Protein AF-A0A2V7H8J6-F1 (afdb_monomer)

Solvent-accessible surface area (backbone atoms only — not comparable to full-atom values): 4009 Å² total; per-residue (Å²): 135,85,77,82,84,61,97,79,64,78,86,68,90,64,100,39,78,85,33,72,66,42,47,52,51,63,76,62,55,68,32,82,67,40,77,45,79,40,78,72,33,77,92,34,62,67,54,49,58,43,36,76,36,37,28,45,66,46,74,41,68,135

Radius of gyration: 12.83 Å; Cα contacts (8 Å, |Δi|>4): 73; chains: 1; bounding box: 39×28×22 Å

Sequence (62 aa):
MMAPVSIGSRYTLKDDPYSSHSVILDWLGDGRGRRLLDVGAADGLLSRLLTERGWKVTGLEA

Mean predicted aligned error: 7.12 Å

Foldseek 3Di:
DDDDDDPPDDDDDDPDCPDPLNVVCVVCAAQCAPEDEAEQCPVVPSVVVNVVSNYHYDYDHD

pLDDT: mean 85.82, std 16.82, range [40.34, 98.56]

Structure (mmCIF, N/CA/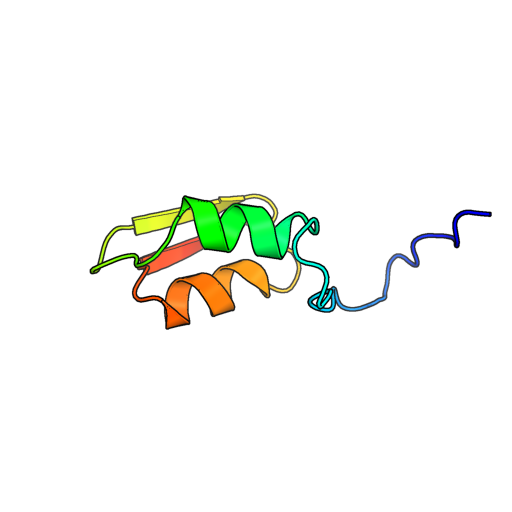C/O back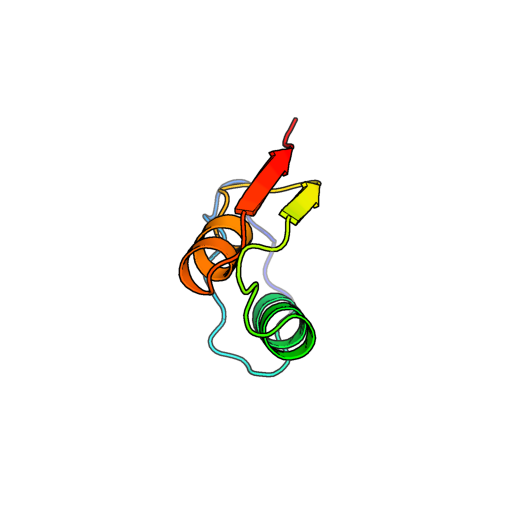bone):
data_AF-A0A2V7H8J6-F1
#
_entry.id   AF-A0A2V7H8J6-F1
#
loop_
_atom_site.group_PDB
_atom_site.id
_atom_site.type_symbol
_atom_site.label_atom_id
_atom_site.label_alt_id
_atom_site.label_comp_id
_atom_site.label_asym_id
_atom_site.label_entity_id
_atom_site.label_seq_id
_atom_site.pdbx_PDB_ins_code
_atom_site.Cartn_x
_atom_site.Cartn_y
_atom_site.Cartn_z
_atom_site.occupancy
_atom_site.B_iso_or_equiv
_atom_site.auth_seq_id
_atom_site.auth_comp_id
_atom_site.auth_asym_id
_atom_site.auth_atom_id
_atom_site.pdbx_PDB_model_num
ATOM 1 N N . MET A 1 1 ? 30.368 6.206 -5.462 1.00 40.34 1 MET A N 1
ATOM 2 C CA . MET A 1 1 ? 30.088 7.580 -4.991 1.00 40.34 1 MET A CA 1
ATOM 3 C C . MET A 1 1 ? 28.586 7.666 -4.757 1.00 40.34 1 MET A C 1
ATOM 5 O O . MET A 1 1 ? 27.845 7.500 -5.715 1.00 40.34 1 MET A O 1
ATOM 9 N N . MET A 1 2 ? 28.128 7.762 -3.506 1.00 43.03 2 MET A N 1
ATOM 10 C CA . MET A 1 2 ? 26.694 7.813 -3.184 1.00 43.03 2 MET A CA 1
ATOM 11 C C . MET A 1 2 ? 26.222 9.265 -3.319 1.00 43.03 2 MET A C 1
ATOM 13 O O . MET A 1 2 ? 26.828 10.153 -2.724 1.00 43.03 2 MET A O 1
ATOM 17 N N . ALA A 1 3 ? 25.213 9.515 -4.155 1.00 53.00 3 ALA A N 1
ATOM 18 C CA . ALA A 1 3 ? 24.656 10.853 -4.335 1.00 53.00 3 ALA A CA 1
ATOM 19 C C . ALA A 1 3 ? 23.931 11.307 -3.051 1.00 53.00 3 ALA A C 1
ATOM 21 O O . ALA A 1 3 ? 23.328 10.468 -2.374 1.00 53.00 3 ALA A O 1
ATOM 22 N N . PRO A 1 4 ? 23.985 12.604 -2.697 1.00 47.59 4 PRO A N 1
ATOM 23 C CA . PRO A 1 4 ? 23.308 13.120 -1.514 1.00 47.59 4 PRO A CA 1
ATOM 24 C C . PRO A 1 4 ? 21.794 12.908 -1.631 1.00 47.59 4 PRO A C 1
ATOM 26 O O . PRO A 1 4 ? 21.190 13.197 -2.665 1.00 47.59 4 PRO A O 1
ATOM 29 N N . VAL A 1 5 ? 21.178 12.402 -0.562 1.00 54.53 5 VAL A N 1
ATOM 30 C CA . VAL A 1 5 ? 19.720 12.291 -0.456 1.00 54.53 5 VAL A CA 1
ATOM 31 C C . VAL A 1 5 ? 19.166 13.706 -0.308 1.00 54.53 5 VAL A C 1
ATOM 33 O O . VAL A 1 5 ? 19.367 14.356 0.715 1.00 54.53 5 VAL A O 1
ATOM 36 N N . SER A 1 6 ? 18.516 14.209 -1.355 1.00 53.62 6 SER A N 1
ATOM 37 C CA . SER A 1 6 ? 17.888 15.528 -1.329 1.00 53.62 6 SER A CA 1
ATOM 38 C C . SER A 1 6 ? 16.579 15.445 -0.545 1.00 53.62 6 SER A C 1
ATOM 40 O O . SER A 1 6 ? 15.680 14.698 -0.929 1.00 53.62 6 SER A O 1
ATOM 42 N N . ILE A 1 7 ? 16.466 16.228 0.531 1.00 54.41 7 ILE A N 1
ATOM 43 C CA . ILE A 1 7 ? 15.332 16.254 1.481 1.00 54.41 7 ILE A CA 1
ATOM 44 C C . ILE A 1 7 ? 14.005 16.743 0.840 1.00 54.41 7 ILE A C 1
ATOM 46 O O . ILE A 1 7 ? 12.982 16.842 1.503 1.00 54.41 7 ILE A O 1
ATOM 50 N N . GLY A 1 8 ? 13.972 16.986 -0.474 1.00 54.03 8 GLY A N 1
ATOM 51 C CA . GLY A 1 8 ? 12.766 17.384 -1.213 1.00 54.03 8 GLY A CA 1
ATOM 52 C C . GLY A 1 8 ? 12.420 16.527 -2.433 1.00 54.03 8 GLY A C 1
ATOM 53 O O . GLY A 1 8 ? 11.505 16.884 -3.172 1.00 54.03 8 GLY A O 1
ATOM 54 N N . SER A 1 9 ? 13.139 15.432 -2.702 1.00 59.69 9 SER A N 1
ATOM 55 C CA . SER A 1 9 ? 12.803 14.578 -3.847 1.00 59.69 9 SER A CA 1
ATOM 56 C C . SER A 1 9 ? 11.666 13.631 -3.477 1.00 59.69 9 SER A C 1
ATOM 58 O O . SER A 1 9 ? 11.830 12.816 -2.573 1.00 59.69 9 SER A O 1
ATOM 60 N N . ARG A 1 10 ? 10.542 13.699 -4.207 1.00 61.69 10 ARG A N 1
ATOM 61 C CA . ARG A 1 10 ? 9.469 12.691 -4.128 1.00 61.69 10 ARG A CA 1
ATOM 62 C C . ARG A 1 10 ? 10.069 11.294 -4.234 1.00 61.69 10 ARG A C 1
ATOM 64 O O . ARG A 1 10 ? 10.912 11.053 -5.112 1.00 61.69 10 ARG A O 1
ATOM 71 N N . TYR A 1 11 ? 9.658 10.394 -3.346 1.00 62.94 11 TYR A N 1
ATOM 72 C CA . TYR A 1 11 ? 10.177 9.038 -3.378 1.00 62.94 11 TYR A CA 1
ATOM 73 C C . TYR A 1 11 ? 9.626 8.381 -4.639 1.00 62.94 11 TYR A C 1
ATOM 75 O O . TYR A 1 11 ? 8.423 8.349 -4.874 1.00 62.94 11 TYR A O 1
ATOM 83 N N . THR A 1 12 ? 10.518 7.941 -5.519 1.00 69.56 12 THR A N 1
ATOM 84 C CA . THR A 1 12 ? 10.120 7.308 -6.778 1.00 69.56 12 THR A CA 1
ATOM 85 C C . THR A 1 12 ? 10.334 5.812 -6.645 1.00 69.56 12 THR A C 1
ATOM 87 O O . THR A 1 12 ? 11.350 5.380 -6.089 1.00 69.56 12 THR A O 1
ATOM 90 N N . LEU A 1 13 ? 9.387 5.020 -7.151 1.00 71.75 13 LEU A N 1
ATOM 91 C CA . LEU A 1 13 ? 9.542 3.573 -7.211 1.00 71.75 13 LEU A CA 1
ATOM 92 C C . LEU A 1 13 ? 10.784 3.256 -8.051 1.00 71.75 13 LEU A C 1
ATOM 94 O O . LEU A 1 13 ? 10.874 3.644 -9.215 1.00 71.75 13 LEU A O 1
ATOM 98 N N . LYS A 1 14 ? 11.757 2.581 -7.441 1.00 75.12 14 LYS A N 1
ATOM 99 C CA . LYS A 1 14 ? 12.917 2.059 -8.159 1.00 75.12 14 LYS A CA 1
ATOM 100 C C . LYS A 1 14 ? 12.492 0.751 -8.809 1.00 75.12 14 LYS A C 1
ATOM 102 O O . LYS A 1 14 ? 12.075 -0.156 -8.093 1.00 75.12 14 LYS A O 1
ATOM 107 N N . ASP A 1 15 ? 12.622 0.657 -10.128 1.00 71.69 15 ASP A N 1
ATOM 108 C CA . ASP A 1 15 ? 12.409 -0.584 -10.885 1.00 71.69 15 ASP A CA 1
ATOM 109 C C . ASP A 1 15 ? 13.613 -1.529 -10.710 1.00 71.69 15 ASP A C 1
ATOM 111 O O . ASP A 1 15 ? 14.345 -1.862 -11.636 1.00 71.69 15 ASP A O 1
ATOM 115 N N . ASP A 1 16 ? 13.895 -1.847 -9.448 1.00 82.75 16 ASP A N 1
ATOM 116 C CA . ASP A 1 16 ? 14.959 -2.733 -8.999 1.00 82.75 16 ASP A CA 1
ATOM 117 C C . ASP A 1 16 ? 14.304 -3.808 -8.120 1.00 82.75 16 ASP A C 1
ATOM 119 O O . ASP A 1 16 ? 13.669 -3.459 -7.111 1.00 82.75 16 ASP A O 1
ATOM 123 N N . PRO A 1 17 ? 14.417 -5.104 -8.469 1.00 78.00 17 PRO A N 1
ATOM 124 C CA . PRO A 1 17 ? 13.821 -6.189 -7.693 1.00 78.00 17 PRO A CA 1
ATOM 125 C C . PRO A 1 17 ? 14.378 -6.278 -6.265 1.00 78.00 17 PRO A C 1
ATOM 127 O O . PRO A 1 17 ? 13.708 -6.816 -5.388 1.00 78.00 17 PRO A O 1
ATOM 130 N N . TYR A 1 18 ? 15.556 -5.708 -6.006 1.00 86.12 18 TYR A N 1
ATOM 131 C CA . TYR A 1 18 ? 16.185 -5.670 -4.687 1.00 86.12 18 TYR A CA 1
ATOM 132 C C . TYR A 1 18 ? 15.926 -4.361 -3.933 1.00 86.12 18 TYR A C 1
ATOM 134 O O . TYR A 1 18 ? 16.464 -4.153 -2.842 1.00 86.12 18 TYR A O 1
ATOM 142 N N . SER A 1 19 ? 15.090 -3.467 -4.474 1.00 89.12 19 SER A N 1
ATOM 143 C CA . SER A 1 19 ? 14.645 -2.293 -3.729 1.00 89.12 19 SER A CA 1
ATOM 144 C C . SER A 1 19 ? 13.758 -2.698 -2.550 1.00 89.12 19 SER A C 1
ATOM 146 O O . SER A 1 19 ? 13.011 -3.676 -2.616 1.00 89.12 19 SER A O 1
ATOM 148 N N . SER A 1 20 ? 13.784 -1.904 -1.476 1.00 87.88 20 SER A N 1
ATOM 149 C CA . SER A 1 20 ? 12.919 -2.127 -0.310 1.00 87.88 20 SER A CA 1
ATOM 150 C C . SER A 1 20 ? 11.438 -2.213 -0.688 1.00 87.88 20 SER A C 1
ATOM 152 O O . SER A 1 20 ? 10.731 -3.070 -0.170 1.00 87.88 20 SER A O 1
ATOM 154 N N . HIS A 1 21 ? 10.977 -1.382 -1.628 1.00 89.94 21 HIS A N 1
ATOM 155 C CA . HIS A 1 21 ? 9.593 -1.393 -2.103 1.00 89.94 21 HIS A CA 1
ATOM 156 C C . HIS A 1 21 ? 9.253 -2.719 -2.783 1.00 89.94 21 HIS A C 1
ATOM 158 O O . HIS A 1 21 ? 8.252 -3.338 -2.435 1.00 89.94 21 HIS A O 1
ATOM 164 N N . SER A 1 22 ? 10.097 -3.171 -3.712 1.00 89.69 22 SER A N 1
ATOM 165 C CA . SER A 1 22 ? 9.892 -4.421 -4.449 1.00 89.69 22 SER A CA 1
ATOM 166 C C . SER A 1 22 ? 9.837 -5.625 -3.510 1.00 89.69 22 SER A C 1
ATOM 168 O O . SER A 1 22 ? 8.903 -6.418 -3.595 1.00 89.69 22 SER A O 1
ATOM 170 N N . VAL A 1 23 ? 10.776 -5.713 -2.563 1.00 93.88 23 VAL A N 1
ATOM 171 C CA . VAL A 1 23 ? 10.841 -6.806 -1.581 1.00 93.88 23 VAL A CA 1
ATOM 172 C C . VAL A 1 23 ? 9.620 -6.808 -0.660 1.00 93.88 23 VAL A C 1
ATOM 174 O O . VAL A 1 23 ? 8.995 -7.848 -0.471 1.00 93.88 23 VAL A O 1
ATOM 177 N N . ILE A 1 24 ? 9.231 -5.649 -0.118 1.00 94.44 24 ILE A N 1
ATOM 178 C CA . ILE A 1 24 ? 8.047 -5.544 0.750 1.00 94.44 24 ILE A CA 1
ATOM 179 C C . ILE A 1 24 ? 6.780 -5.959 -0.008 1.00 94.44 24 ILE A C 1
ATOM 181 O O . ILE A 1 24 ? 5.944 -6.693 0.520 1.00 94.44 24 ILE A O 1
ATOM 185 N N . LEU A 1 25 ? 6.635 -5.495 -1.249 1.00 94.25 25 LEU A N 1
ATOM 186 C CA . LEU A 1 25 ? 5.485 -5.801 -2.092 1.00 94.25 25 LEU A CA 1
ATOM 187 C C . LEU A 1 25 ? 5.400 -7.294 -2.437 1.00 94.25 25 LEU A C 1
ATOM 189 O O . LEU A 1 25 ? 4.298 -7.845 -2.438 1.00 94.25 25 LEU A O 1
ATOM 193 N N . ASP A 1 26 ? 6.531 -7.940 -2.720 1.00 94.56 26 ASP A N 1
ATOM 194 C CA . ASP A 1 26 ? 6.608 -9.384 -2.959 1.00 94.56 26 ASP A CA 1
ATOM 195 C C . ASP A 1 26 ? 6.209 -10.184 -1.711 1.00 94.56 26 ASP A C 1
ATOM 197 O O . ASP A 1 26 ? 5.317 -11.029 -1.766 1.00 94.56 26 ASP A O 1
ATOM 201 N N . TRP A 1 27 ? 6.777 -9.842 -0.552 1.00 95.94 27 TRP A N 1
ATOM 202 C CA . TRP A 1 27 ? 6.496 -10.542 0.704 1.00 95.94 27 TRP A CA 1
ATOM 203 C C . TRP A 1 27 ? 5.041 -10.429 1.158 1.00 95.94 27 TRP A C 1
ATOM 205 O O . TRP A 1 27 ? 4.477 -11.389 1.684 1.00 95.94 27 TRP A O 1
ATOM 215 N N . LEU A 1 28 ? 4.428 -9.255 0.995 1.00 96.44 28 LEU A N 1
ATOM 216 C CA . LEU A 1 28 ? 3.053 -9.027 1.440 1.00 96.44 28 LEU A CA 1
ATOM 217 C C . LEU A 1 28 ? 2.017 -9.637 0.488 1.00 96.44 28 LEU A C 1
ATOM 219 O O . LEU A 1 28 ? 0.970 -10.105 0.950 1.00 96.44 28 LEU A O 1
ATOM 223 N N . GLY A 1 29 ? 2.292 -9.631 -0.819 1.00 96.38 29 GLY A N 1
ATOM 224 C CA . GLY A 1 29 ? 1.353 -10.088 -1.840 1.00 96.38 29 GLY A CA 1
ATOM 225 C C . GLY A 1 29 ? -0.010 -9.383 -1.760 1.00 96.38 29 GLY A C 1
ATOM 226 O O . GLY A 1 29 ? -0.114 -8.210 -1.382 1.00 96.38 29 GLY A O 1
ATOM 227 N N . ASP A 1 30 ? -1.074 -10.109 -2.110 1.00 97.38 30 ASP A N 1
ATOM 228 C CA . ASP A 1 30 ? -2.439 -9.576 -2.118 1.00 97.38 30 ASP A CA 1
ATOM 229 C C . ASP A 1 30 ? -3.023 -9.422 -0.710 1.00 97.38 30 ASP A C 1
ATOM 231 O O . ASP A 1 30 ? -3.014 -10.342 0.118 1.00 97.38 30 ASP A O 1
ATOM 235 N N . GLY A 1 31 ? -3.647 -8.275 -0.456 1.00 97.31 31 GLY A N 1
ATOM 236 C CA . GLY A 1 31 ? -4.251 -7.972 0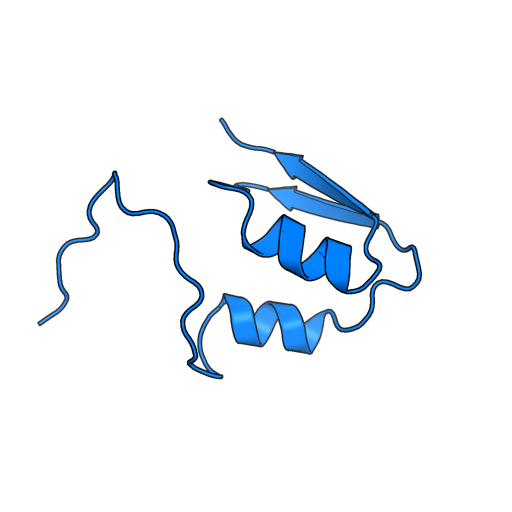.837 1.00 97.31 31 GLY A CA 1
ATOM 237 C C . GLY A 1 31 ? -5.508 -8.779 1.116 1.00 97.31 31 GLY A C 1
ATOM 238 O O . GLY A 1 31 ? -5.736 -9.166 2.261 1.00 97.31 31 GLY A O 1
ATOM 239 N N . ARG A 1 32 ? -6.315 -9.077 0.087 1.00 97.19 32 ARG A N 1
ATOM 240 C CA . ARG A 1 32 ?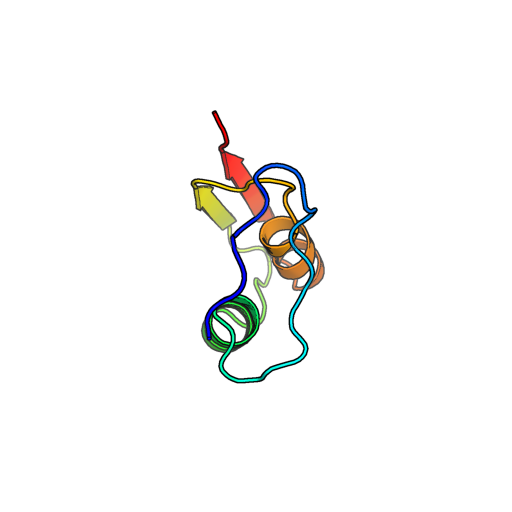 -7.614 -9.774 0.218 1.00 97.19 32 ARG A CA 1
ATOM 241 C C . ARG A 1 32 ? -8.516 -9.139 1.294 1.00 97.19 32 ARG A C 1
ATOM 243 O O . ARG A 1 32 ? -9.187 -9.833 2.052 1.00 97.19 32 ARG A O 1
ATOM 250 N N . GLY A 1 33 ? -8.487 -7.809 1.400 1.00 95.25 33 GLY A N 1
ATOM 251 C CA . GLY A 1 33 ? -9.251 -7.034 2.380 1.00 95.25 33 GLY A CA 1
ATOM 252 C C . GLY A 1 33 ? -8.650 -6.971 3.791 1.00 95.25 33 GLY A C 1
ATOM 253 O O . GLY A 1 33 ? -9.263 -6.347 4.664 1.00 95.25 33 GLY A O 1
ATOM 254 N N . ARG A 1 34 ? -7.475 -7.577 4.030 1.00 98.25 34 ARG A N 1
ATOM 255 C CA . ARG A 1 34 ? -6.719 -7.451 5.289 1.00 98.25 34 ARG A CA 1
ATOM 256 C C . ARG A 1 34 ? -6.267 -6.007 5.516 1.00 98.25 34 ARG A C 1
ATOM 258 O O . ARG A 1 34 ? -6.157 -5.216 4.580 1.00 98.25 3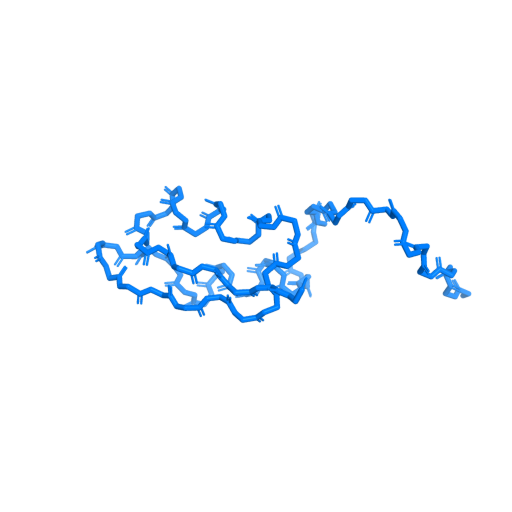4 ARG A O 1
ATOM 265 N N . ARG A 1 35 ? -6.030 -5.665 6.783 1.00 98.38 35 ARG A N 1
ATOM 266 C CA . ARG A 1 35 ? -5.632 -4.319 7.216 1.00 98.38 35 AR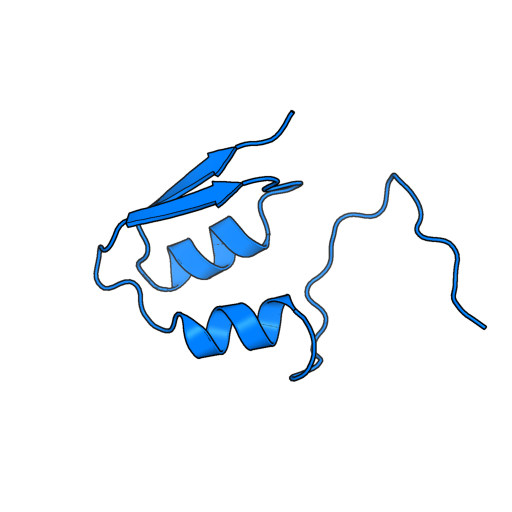G A CA 1
ATOM 267 C C . ARG A 1 35 ? -4.120 -4.233 7.401 1.00 98.38 35 ARG A C 1
ATOM 269 O O . ARG A 1 35 ? -3.527 -5.190 7.892 1.00 98.38 35 ARG A O 1
ATOM 276 N N . LEU A 1 36 ? -3.536 -3.095 7.036 1.00 98.25 36 LEU A N 1
ATOM 277 C CA . LEU A 1 36 ? -2.109 -2.803 7.181 1.00 98.25 36 LEU A CA 1
ATOM 278 C C . LEU A 1 36 ? -1.914 -1.392 7.742 1.00 98.25 36 LEU A C 1
ATOM 280 O O . LEU A 1 36 ? -2.623 -0.467 7.349 1.00 98.25 36 LEU A O 1
ATOM 284 N N . LEU A 1 37 ? -0.961 -1.251 8.662 1.00 98.19 37 LEU A N 1
ATOM 285 C CA . LEU A 1 37 ? -0.512 0.031 9.199 1.00 98.19 37 LEU A CA 1
ATOM 286 C C . LEU A 1 37 ? 0.854 0.365 8.587 1.00 98.19 37 LEU A C 1
ATOM 288 O O . LEU A 1 37 ? 1.790 -0.413 8.755 1.00 98.19 37 LEU A O 1
ATOM 292 N N . ASP A 1 38 ? 0.946 1.494 7.889 1.00 96.75 38 ASP A N 1
ATOM 293 C CA . ASP A 1 38 ? 2.174 2.020 7.284 1.00 96.75 38 ASP A CA 1
ATOM 294 C C . ASP A 1 38 ? 2.705 3.171 8.155 1.00 96.75 38 ASP A C 1
ATOM 296 O O . ASP A 1 38 ? 2.071 4.222 8.258 1.00 96.75 38 ASP A O 1
ATOM 300 N N . VAL A 1 39 ? 3.813 2.943 8.865 1.00 96.69 39 VAL A N 1
ATOM 301 C CA . VAL A 1 39 ? 4.390 3.899 9.826 1.00 96.69 39 VAL A CA 1
ATOM 302 C C . VAL A 1 39 ? 5.608 4.567 9.201 1.00 96.69 39 VAL A C 1
ATOM 304 O O . VAL A 1 39 ? 6.562 3.878 8.848 1.00 96.69 39 VAL A O 1
ATOM 307 N N . GLY A 1 40 ? 5.597 5.899 9.118 1.00 94.94 40 GLY A N 1
ATOM 308 C CA . GLY A 1 40 ? 6.567 6.648 8.316 1.00 94.94 40 GLY A CA 1
ATOM 309 C C . GLY A 1 40 ? 6.189 6.605 6.838 1.00 94.94 40 GLY A C 1
ATOM 310 O O . GLY A 1 40 ? 7.016 6.278 5.987 1.00 94.94 40 GLY A O 1
ATOM 311 N N . ALA A 1 41 ? 4.907 6.857 6.552 1.00 94.75 41 ALA A N 1
ATOM 312 C CA . ALA A 1 41 ? 4.321 6.687 5.227 1.00 94.75 41 ALA A CA 1
ATOM 313 C C . ALA A 1 41 ? 4.861 7.683 4.183 1.00 94.75 41 ALA A C 1
ATOM 315 O O . ALA A 1 41 ? 4.613 7.495 2.990 1.00 94.75 41 ALA A O 1
ATOM 316 N N . ALA A 1 42 ? 5.594 8.721 4.598 1.00 92.94 42 ALA A N 1
ATOM 317 C CA . ALA A 1 42 ? 6.130 9.770 3.741 1.00 92.94 42 ALA A CA 1
ATOM 318 C C . ALA A 1 42 ? 5.048 10.342 2.800 1.00 92.94 42 ALA A C 1
ATOM 320 O O . ALA A 1 42 ? 4.013 10.826 3.252 1.00 92.94 42 ALA A O 1
ATOM 321 N N . ASP A 1 43 ? 5.260 10.279 1.482 1.00 92.44 43 ASP A N 1
ATOM 322 C CA . ASP A 1 43 ? 4.294 10.724 0.469 1.00 92.44 43 ASP A CA 1
ATOM 323 C C . ASP A 1 43 ? 3.224 9.672 0.109 1.00 92.44 43 ASP A C 1
ATOM 325 O O . ASP A 1 43 ? 2.370 9.912 -0.748 1.00 92.44 43 ASP A O 1
ATOM 329 N N . GLY A 1 44 ? 3.238 8.515 0.774 1.00 94.00 44 GLY A N 1
ATOM 330 C CA . GLY A 1 44 ? 2.235 7.463 0.645 1.00 94.00 44 GLY A CA 1
ATOM 331 C C . GLY A 1 44 ? 2.414 6.547 -0.566 1.00 94.00 44 GLY A C 1
ATOM 332 O O . GLY A 1 44 ? 1.486 5.799 -0.887 1.00 94.00 44 GLY A O 1
ATOM 333 N N . LEU A 1 45 ? 3.570 6.564 -1.246 1.00 93.38 45 LEU A N 1
ATOM 334 C CA . LEU A 1 45 ? 3.821 5.713 -2.417 1.00 93.38 45 LEU A CA 1
ATOM 335 C C . LEU A 1 45 ? 3.547 4.226 -2.133 1.00 93.38 45 LEU A C 1
ATOM 337 O O . LEU A 1 45 ? 2.785 3.582 -2.858 1.00 93.38 45 LEU A O 1
ATOM 341 N N . LEU A 1 46 ? 4.147 3.678 -1.074 1.00 93.88 46 LEU A N 1
ATOM 342 C CA . LEU A 1 46 ? 3.991 2.266 -0.719 1.00 93.88 46 LEU A CA 1
ATOM 343 C C . LEU A 1 46 ? 2.548 1.947 -0.299 1.00 93.88 46 LEU A C 1
ATOM 345 O O . LEU A 1 46 ? 1.960 0.978 -0.784 1.00 93.88 46 LEU A O 1
ATOM 349 N N . SER A 1 47 ? 1.955 2.804 0.537 1.00 96.06 47 SER A N 1
ATOM 350 C CA . SER A 1 47 ? 0.548 2.734 0.947 1.00 96.06 47 SER A CA 1
ATOM 351 C C . SER A 1 47 ? -0.414 2.636 -0.242 1.00 96.06 47 SER A C 1
ATOM 353 O O . SER A 1 47 ? -1.339 1.815 -0.238 1.00 96.06 47 SER A O 1
ATOM 355 N N . ARG A 1 48 ? -0.188 3.435 -1.292 1.00 96.12 48 ARG A N 1
ATOM 356 C CA . ARG A 1 48 ? -0.988 3.392 -2.521 1.00 96.12 48 ARG A CA 1
ATOM 357 C C . ARG A 1 48 ? -0.851 2.048 -3.235 1.00 96.12 48 ARG A C 1
ATOM 359 O O . ARG A 1 48 ? -1.868 1.428 -3.540 1.00 96.12 48 ARG A O 1
ATOM 366 N N . LEU A 1 49 ? 0.378 1.579 -3.454 1.00 95.50 49 LEU A N 1
ATOM 367 C CA . LEU A 1 49 ? 0.643 0.309 -4.144 1.00 95.50 49 LEU A CA 1
ATOM 368 C C . LEU A 1 49 ? 0.019 -0.886 -3.406 1.00 95.50 49 LEU A C 1
ATOM 370 O O . LEU A 1 49 ? -0.533 -1.790 -4.029 1.00 95.50 49 LEU A O 1
ATOM 374 N N . LEU A 1 50 ? 0.055 -0.888 -2.072 1.00 97.19 50 LEU A N 1
ATOM 375 C CA . LEU A 1 50 ? -0.588 -1.926 -1.262 1.00 97.19 50 LEU A CA 1
ATOM 376 C C . LEU A 1 50 ? -2.118 -1.839 -1.322 1.00 97.19 50 LEU A C 1
ATOM 378 O O . LEU A 1 50 ? -2.791 -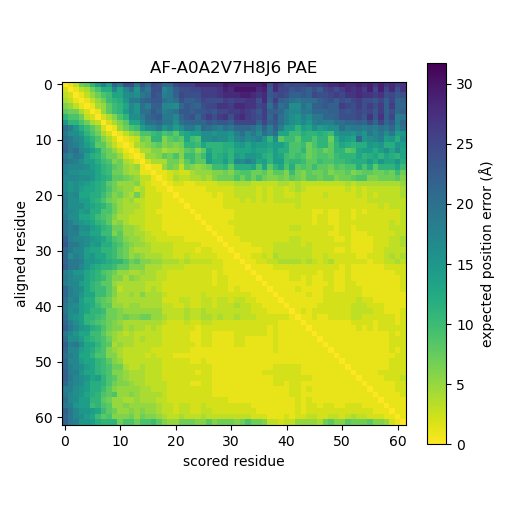2.868 -1.406 1.00 97.19 50 LEU A O 1
ATOM 382 N N . THR A 1 51 ? -2.680 -0.630 -1.342 1.00 97.75 51 THR A N 1
ATOM 383 C CA . THR A 1 51 ? -4.128 -0.434 -1.519 1.00 97.75 51 THR A CA 1
ATOM 384 C C . THR A 1 51 ? -4.604 -0.985 -2.866 1.00 97.75 51 THR A C 1
ATOM 386 O O . THR A 1 51 ? -5.608 -1.696 -2.916 1.00 97.75 51 THR A O 1
ATOM 389 N N . GLU A 1 52 ? -3.850 -0.748 -3.944 1.00 97.00 52 GLU A N 1
ATOM 390 C CA . GLU A 1 52 ? -4.120 -1.305 -5.280 1.00 97.00 52 GLU A CA 1
ATOM 391 C C . GLU A 1 52 ? -4.077 -2.851 -5.289 1.00 97.00 52 GLU A C 1
ATOM 393 O O . GLU A 1 52 ? -4.807 -3.484 -6.049 1.00 97.00 52 GLU A O 1
ATOM 3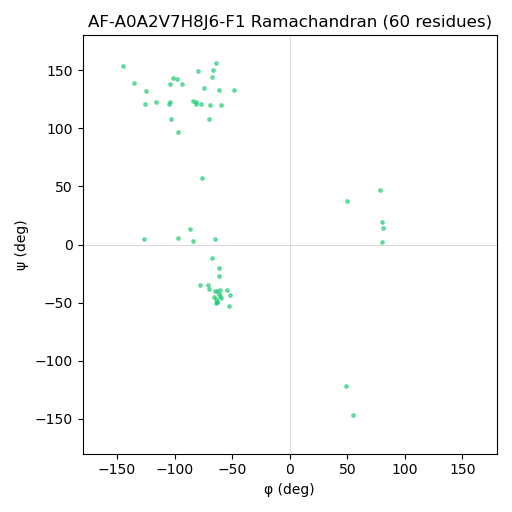98 N N . ARG A 1 53 ? -3.319 -3.473 -4.373 1.00 97.31 53 ARG A N 1
ATOM 399 C CA . ARG A 1 53 ? -3.276 -4.935 -4.141 1.00 97.31 53 ARG A CA 1
ATOM 400 C C . ARG A 1 53 ? -4.349 -5.447 -3.169 1.00 97.31 53 ARG A C 1
ATOM 402 O O . ARG A 1 53 ? -4.280 -6.573 -2.671 1.00 97.31 53 ARG A O 1
ATOM 409 N N . GLY A 1 54 ? -5.350 -4.629 -2.851 1.00 98.25 54 GLY A N 1
ATOM 410 C CA . GLY A 1 54 ? -6.493 -5.023 -2.027 1.00 98.25 54 GLY A CA 1
ATOM 411 C C . GLY A 1 54 ? -6.230 -5.017 -0.520 1.00 98.25 54 GLY A C 1
ATOM 412 O O . GLY A 1 54 ? -6.969 -5.668 0.227 1.00 98.25 54 GLY A O 1
ATOM 413 N N . TRP A 1 55 ? -5.196 -4.313 -0.056 1.00 98.56 55 TRP A N 1
ATOM 414 C CA . TRP A 1 55 ? -5.026 -4.005 1.364 1.00 98.56 55 TRP A CA 1
ATOM 415 C C . TRP A 1 55 ? -5.904 -2.821 1.784 1.00 98.56 55 TRP A C 1
ATOM 417 O O . TRP A 1 55 ? -6.154 -1.897 1.015 1.00 98.56 55 TRP A O 1
ATOM 427 N N . LYS A 1 56 ? -6.348 -2.824 3.042 1.00 98.50 56 LYS A N 1
ATOM 428 C CA . LYS A 1 56 ? -6.948 -1.658 3.706 1.00 98.50 56 LYS A CA 1
ATOM 429 C C . LYS A 1 56 ? -5.869 -0.963 4.531 1.00 98.50 56 LYS A C 1
ATOM 431 O O . LYS A 1 56 ? -5.581 -1.406 5.643 1.00 98.50 56 LYS A O 1
ATOM 436 N N . VAL A 1 57 ? -5.256 0.074 3.968 1.00 98.19 57 VAL A N 1
ATOM 437 C CA . VAL A 1 57 ? -4.079 0.726 4.557 1.00 98.19 57 VAL A CA 1
ATOM 438 C C . VAL A 1 57 ? -4.472 1.927 5.420 1.00 98.19 57 VAL A C 1
ATOM 440 O O . VAL A 1 57 ? -5.342 2.715 5.054 1.00 98.19 57 VAL A O 1
ATOM 443 N N . THR A 1 58 ? -3.831 2.068 6.577 1.00 98.38 58 THR A N 1
ATOM 444 C CA . THR A 1 58 ? -3.795 3.303 7.371 1.00 98.38 58 THR A CA 1
ATOM 445 C C . THR A 1 58 ? -2.349 3.777 7.425 1.00 98.38 58 THR A C 1
ATOM 447 O O . THR A 1 58 ? -1.490 3.008 7.844 1.00 98.38 58 THR A O 1
ATOM 450 N N . GLY A 1 59 ? -2.082 5.006 6.982 1.00 96.88 59 GLY A N 1
ATOM 451 C CA . GLY A 1 59 ? -0.746 5.605 7.003 1.00 96.88 59 GLY A CA 1
ATOM 452 C C . GLY A 1 59 ? -0.581 6.590 8.158 1.00 96.88 59 GLY A C 1
ATOM 453 O O . GLY A 1 59 ? -1.526 7.310 8.484 1.00 96.88 59 GLY A O 1
ATOM 454 N N . LEU A 1 60 ? 0.608 6.623 8.758 1.00 97.56 60 LEU A N 1
ATOM 455 C CA . LEU A 1 60 ? 1.021 7.601 9.765 1.00 97.56 60 LEU A CA 1
ATOM 456 C C . LEU A 1 60 ? 2.314 8.291 9.318 1.00 97.56 60 LEU A C 1
ATOM 458 O O . LEU A 1 60 ? 3.277 7.618 8.952 1.00 97.56 60 LEU A O 1
ATOM 462 N N . GLU A 1 61 ? 2.336 9.619 9.397 1.00 95.88 61 GLU A N 1
ATOM 463 C CA . GLU A 1 61 ? 3.488 10.482 9.113 1.00 95.88 61 GLU A CA 1
ATOM 464 C C . GLU A 1 61 ? 3.462 11.690 10.071 1.00 95.88 61 GLU A C 1
ATOM 466 O O . GLU A 1 61 ? 2.389 12.012 10.595 1.00 95.88 61 GLU A O 1
ATOM 471 N N . ALA A 1 62 ? 4.626 12.286 10.359 1.00 89.44 62 ALA A N 1
ATOM 472 C CA . ALA A 1 62 ? 4.795 13.369 11.337 1.00 89.44 62 ALA A CA 1
ATOM 473 C C . ALA A 1 62 ? 4.436 14.768 10.804 1.00 89.44 62 ALA A C 1
ATOM 475 O O . ALA A 1 62 ? 4.526 15.001 9.577 1.00 89.44 62 ALA A O 1
#

Secondary structure (DSSP, 8-state):
-PPP--TTPPP-----TTSHHHHHHHHH---TT-EEEEES-TTSHHHHHHHHTT-EEEEE--

Nearest PDB struc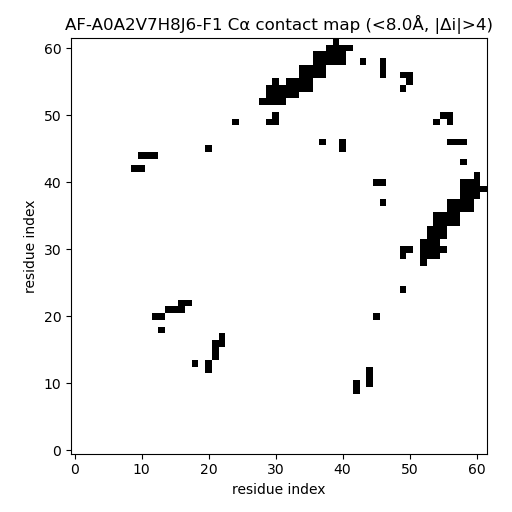tures (foldseek):
  4rvd-assembly1_A  TM=7.656E-01  e=3.301E-01  Streptomyces argillaceus
  1lc7-assembly1_A  TM=6.541E-01  e=6.260E-01  Salmonella enterica
  4u2h-assembly1_B  TM=5.362E-01  e=2.096E+00  Micromonospora echinospora
  2fkm-assembly1_X  TM=6.329E-01  e=6.537E+00  Pseudomonas aeruginosa